Protein AF-A0A533UIZ6-F1 (afdb_monomer_lite)

Radius of gyration: 14.73 Å; chains: 1; bounding box: 28×26×40 Å

Foldseek 3Di:
DPDDDDPDFDADDPDCVVGVVVRVVRCVVCVPPDDPDDDDDDDDPPPDDDPDDDDQFDWDQDPVGIDTDPNVVRVVVD

Structure (mmCIF, N/CA/C/O backbone):
data_AF-A0A533UIZ6-F1
#
_entry.id   AF-A0A533UIZ6-F1
#
loop_
_atom_site.group_PDB
_atom_site.id
_atom_site.type_symbol
_atom_site.label_atom_id
_atom_site.label_alt_id
_atom_site.label_comp_id
_atom_site.label_asym_id
_atom_site.label_entity_id
_atom_site.label_seq_id
_atom_site.pdbx_PDB_ins_code
_atom_site.Cartn_x
_atom_site.Cartn_y
_atom_site.Cartn_z
_atom_site.occupancy
_atom_site.B_iso_or_equiv
_atom_site.auth_seq_id
_atom_site.auth_comp_id
_atom_site.auth_asym_id
_atom_site.auth_atom_id
_atom_site.pdbx_PDB_model_num
ATOM 1 N N . SER A 1 1 ? -5.620 6.450 24.694 1.00 48.78 1 SER A N 1
ATOM 2 C CA . SER A 1 1 ? -5.399 7.455 23.640 1.00 48.78 1 SER A CA 1
ATOM 3 C C . SER A 1 1 ? -5.665 6.755 22.324 1.00 48.78 1 SER A C 1
ATOM 5 O O . SER A 1 1 ? -4.771 6.095 21.819 1.00 48.78 1 SER A O 1
ATOM 7 N N . SER A 1 2 ? -6.927 6.686 21.905 1.00 55.03 2 SER A N 1
ATOM 8 C CA . SER A 1 2 ? -7.421 5.646 20.983 1.00 55.03 2 SER A CA 1
ATOM 9 C C . SER A 1 2 ? -8.253 6.201 19.825 1.00 55.03 2 SER A C 1
ATOM 11 O O . SER A 1 2 ? -9.098 5.483 19.313 1.00 55.03 2 SER A O 1
ATOM 13 N N . ASP A 1 3 ? -8.006 7.446 19.407 1.00 63.59 3 ASP A N 1
ATOM 14 C CA . ASP A 1 3 ? -8.810 8.117 18.368 1.00 63.59 3 ASP A CA 1
ATOM 15 C C . ASP A 1 3 ? -7.973 8.945 17.376 1.00 63.59 3 ASP A C 1
ATOM 17 O O . ASP A 1 3 ? -8.506 9.788 16.657 1.00 63.59 3 ASP A O 1
ATOM 21 N N . GLU A 1 4 ? -6.652 8.745 17.314 1.00 79.69 4 GLU A N 1
ATOM 22 C CA . GLU A 1 4 ? -5.837 9.452 16.322 1.00 79.69 4 GLU A CA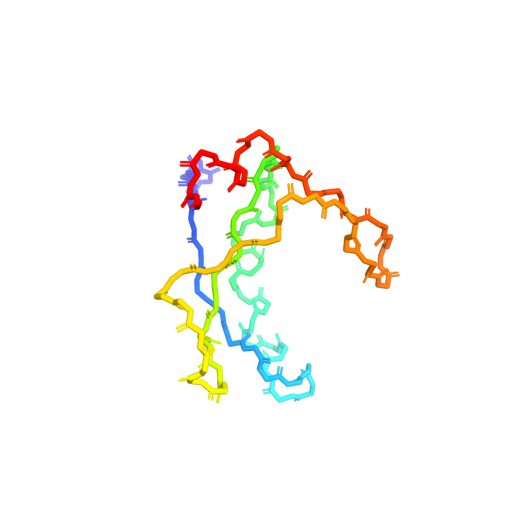 1
ATOM 23 C C . GLU A 1 4 ? -5.830 8.688 14.994 1.00 79.69 4 GLU A C 1
ATOM 25 O O . GLU A 1 4 ? -5.379 7.543 14.907 1.00 79.69 4 GLU A O 1
ATOM 30 N N . LYS A 1 5 ? -6.355 9.328 13.945 1.00 89.81 5 LYS A N 1
ATOM 31 C CA . LYS A 1 5 ? -6.354 8.784 12.586 1.00 89.81 5 LYS A CA 1
ATOM 32 C C . LYS A 1 5 ? -4.935 8.829 12.018 1.00 89.81 5 LYS A C 1
ATOM 34 O O . LYS A 1 5 ? -4.407 9.903 11.743 1.00 89.81 5 LYS A O 1
ATOM 39 N N . ILE A 1 6 ? -4.335 7.661 11.794 1.00 94.50 6 ILE A N 1
ATOM 40 C CA . ILE A 1 6 ? -3.023 7.543 11.146 1.00 94.50 6 ILE A CA 1
ATOM 41 C C . ILE A 1 6 ? -3.235 7.512 9.631 1.00 94.50 6 ILE A C 1
ATOM 43 O O . ILE A 1 6 ? -3.834 6.571 9.115 1.00 94.50 6 ILE A O 1
ATOM 47 N N . PHE A 1 7 ? -2.728 8.522 8.923 1.00 94.56 7 PHE A N 1
ATOM 48 C CA . PHE A 1 7 ? -2.880 8.657 7.467 1.00 94.56 7 PHE A CA 1
ATOM 49 C C . PHE A 1 7 ? -1.890 7.820 6.651 1.00 94.56 7 PHE A C 1
ATOM 51 O O . PHE A 1 7 ? -2.112 7.591 5.466 1.00 94.56 7 PHE A O 1
ATOM 58 N N . GLY A 1 8 ? -0.796 7.367 7.260 1.00 95.81 8 GLY A N 1
ATOM 59 C CA . GLY A 1 8 ? 0.207 6.571 6.571 1.00 95.81 8 GLY A CA 1
ATOM 60 C C . GLY A 1 8 ? 1.222 5.970 7.527 1.00 95.81 8 GLY A C 1
ATOM 61 O O . GLY A 1 8 ? 1.424 6.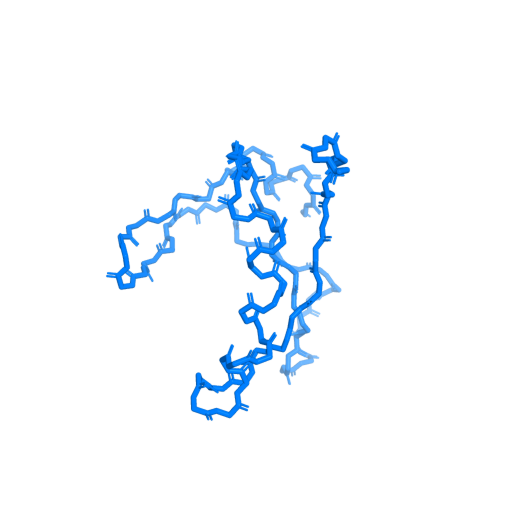456 8.639 1.00 95.81 8 GLY A O 1
ATOM 62 N N . VAL A 1 9 ? 1.866 4.901 7.072 1.00 96.69 9 VAL A N 1
ATOM 63 C CA . VAL A 1 9 ? 2.938 4.216 7.791 1.00 96.69 9 VAL A CA 1
ATOM 64 C C . VAL A 1 9 ? 4.072 3.886 6.830 1.00 96.69 9 VAL A C 1
ATOM 66 O O . VAL A 1 9 ? 3.859 3.733 5.630 1.00 96.69 9 VAL A O 1
ATOM 69 N N . ILE A 1 10 ? 5.283 3.751 7.364 1.00 97.19 10 ILE A N 1
ATOM 70 C CA . ILE A 1 10 ? 6.450 3.279 6.616 1.00 97.19 10 ILE A CA 1
ATOM 71 C C . ILE A 1 10 ? 6.797 1.886 7.138 1.00 97.19 10 ILE A C 1
ATOM 73 O O . ILE A 1 10 ? 6.814 1.659 8.349 1.00 97.19 10 ILE A O 1
ATOM 77 N N . CYS A 1 11 ? 7.064 0.942 6.239 1.00 97.12 11 CYS A N 1
ATOM 78 C CA . CYS A 1 11 ? 7.477 -0.412 6.593 1.00 97.12 11 CYS A CA 1
ATOM 79 C C . CYS A 1 11 ? 8.578 -0.930 5.654 1.00 97.12 11 CYS A C 1
ATOM 81 O O . CYS A 1 11 ? 8.645 -0.523 4.490 1.00 97.12 11 CYS A O 1
ATOM 83 N N . PRO A 1 12 ? 9.443 -1.843 6.128 1.00 97.50 12 PRO A N 1
ATOM 84 C CA . PRO A 1 12 ? 10.376 -2.546 5.256 1.00 97.50 12 PRO A CA 1
ATOM 85 C C . PRO A 1 12 ? 9.638 -3.514 4.313 1.00 97.50 12 PRO A C 1
ATOM 87 O O . PRO A 1 12 ? 8.540 -3.971 4.619 1.00 97.50 12 PRO A O 1
ATOM 90 N N . HIS A 1 13 ? 10.264 -3.847 3.179 1.00 96.44 13 HIS A N 1
ATOM 91 C CA . HIS A 1 13 ? 9.699 -4.743 2.155 1.00 96.44 13 HIS A CA 1
ATOM 92 C C . HIS A 1 13 ? 10.584 -5.964 1.839 1.00 96.44 13 HIS A C 1
ATOM 94 O O . HIS A 1 13 ? 10.399 -6.619 0.815 1.00 96.44 13 HIS A O 1
ATOM 100 N N . ALA A 1 14 ? 11.574 -6.274 2.683 1.00 96.81 14 ALA A N 1
ATOM 101 C CA . ALA A 1 14 ? 12.333 -7.516 2.534 1.00 96.81 14 ALA A CA 1
ATOM 102 C C . ALA A 1 14 ? 11.450 -8.727 2.885 1.00 96.81 14 ALA A C 1
ATOM 104 O O . ALA A 1 14 ? 10.444 -8.585 3.581 1.00 96.81 14 ALA A O 1
ATOM 105 N N . GLY A 1 15 ? 11.839 -9.929 2.449 1.00 96.75 15 GLY A N 1
ATOM 106 C CA . GLY A 1 15 ? 11.062 -11.151 2.696 1.00 96.75 15 GLY A CA 1
ATOM 107 C C . GLY A 1 15 ? 10.638 -11.323 4.164 1.00 96.75 15 GLY A C 1
ATOM 108 O O . GLY A 1 15 ? 11.356 -10.909 5.079 1.00 96.75 15 GLY A O 1
ATOM 109 N N . TYR A 1 16 ? 9.474 -11.942 4.392 1.00 95.00 16 TYR A N 1
ATOM 110 C CA . TYR A 1 16 ? 8.824 -12.000 5.712 1.00 95.00 16 TYR A CA 1
ATOM 111 C C . TYR A 1 16 ? 9.715 -12.536 6.834 1.00 95.00 16 TYR A C 1
ATOM 113 O O . TYR A 1 16 ? 9.679 -11.998 7.936 1.00 95.00 16 TYR A O 1
ATOM 121 N N . MET A 1 17 ? 10.567 -13.525 6.549 1.00 97.69 17 MET A N 1
ATOM 122 C CA . MET A 1 17 ? 11.521 -14.072 7.525 1.00 97.69 17 MET A CA 1
ATOM 123 C C . MET A 1 17 ? 12.501 -13.023 8.072 1.00 97.69 17 MET A C 1
ATOM 125 O O . MET A 1 17 ? 12.968 -13.153 9.197 1.00 97.69 17 MET A O 1
ATOM 129 N N . TYR A 1 18 ? 12.810 -11.990 7.286 1.00 97.50 18 TYR A N 1
ATOM 130 C CA . TYR A 1 18 ? 13.791 -10.967 7.639 1.00 97.50 18 TYR A CA 1
ATOM 131 C C . TYR A 1 18 ? 13.149 -9.710 8.217 1.00 97.50 18 TYR A C 1
ATOM 133 O O . TYR A 1 18 ? 13.687 -9.125 9.151 1.00 97.50 18 TYR A O 1
ATOM 141 N N . SER A 1 19 ? 12.022 -9.267 7.650 1.00 97.81 19 SER A N 1
ATOM 142 C CA . SER A 1 19 ? 11.444 -7.961 7.994 1.00 97.81 19 SER A CA 1
ATOM 143 C C . SER A 1 19 ? 10.010 -8.001 8.510 1.00 97.81 19 SER A C 1
ATOM 145 O O . SER A 1 19 ? 9.523 -6.985 9.005 1.00 97.81 19 SER A O 1
ATOM 147 N N . GLY A 1 20 ? 9.363 -9.171 8.480 1.00 97.50 20 GLY A N 1
ATOM 148 C CA . GLY A 1 20 ? 7.984 -9.365 8.929 1.00 97.50 20 GLY A CA 1
ATOM 149 C C . GLY A 1 20 ? 7.732 -8.841 10.345 1.00 97.50 20 GLY A C 1
ATOM 150 O O . GLY A 1 20 ? 6.878 -7.968 10.487 1.00 97.50 20 GLY A O 1
ATOM 151 N N . PRO A 1 21 ? 8.509 -9.265 11.367 1.00 97.00 21 PRO A N 1
ATOM 152 C CA . PRO A 1 21 ? 8.326 -8.799 12.745 1.00 97.00 21 PRO A CA 1
ATOM 153 C C . PRO A 1 21 ? 8.419 -7.276 12.913 1.00 97.00 21 PRO A C 1
ATOM 155 O O . PRO A 1 21 ? 7.757 -6.696 13.773 1.00 97.00 21 PRO A O 1
ATOM 158 N N . VAL A 1 22 ? 9.230 -6.606 12.086 1.00 97.62 22 VAL A N 1
ATOM 159 C CA . VAL A 1 22 ? 9.357 -5.144 12.109 1.00 97.62 22 VAL A CA 1
ATOM 160 C C . VAL A 1 22 ? 8.163 -4.505 11.401 1.00 97.62 22 VAL A C 1
ATOM 162 O O . VAL A 1 22 ? 7.514 -3.639 11.986 1.00 97.62 22 VAL A O 1
ATOM 165 N N . ALA A 1 23 ? 7.830 -4.967 10.191 1.00 97.69 23 ALA A N 1
ATOM 166 C CA . ALA A 1 23 ? 6.709 -4.467 9.395 1.00 97.69 23 ALA A CA 1
ATOM 167 C C . ALA A 1 23 ? 5.361 -4.581 10.125 1.00 97.69 23 ALA A C 1
ATOM 169 O O . ALA A 1 23 ? 4.517 -3.694 9.998 1.00 97.69 23 ALA A O 1
ATOM 170 N N . THR A 1 24 ? 5.169 -5.617 10.948 1.00 96.94 24 THR A N 1
ATOM 171 C CA . THR A 1 24 ? 3.939 -5.798 11.731 1.00 96.94 24 THR A CA 1
ATOM 172 C C . THR A 1 24 ? 3.656 -4.671 12.716 1.00 96.94 24 THR A C 1
ATOM 174 O O . THR A 1 24 ? 2.488 -4.434 12.994 1.00 96.94 24 THR A O 1
ATOM 177 N N . ASN A 1 25 ? 4.656 -3.926 13.202 1.00 96.88 25 ASN A N 1
ATOM 178 C CA . ASN A 1 25 ? 4.393 -2.767 14.069 1.00 96.88 25 ASN A CA 1
ATOM 179 C C . ASN A 1 25 ? 3.620 -1.670 13.319 1.00 96.88 25 ASN A C 1
ATOM 181 O O . ASN A 1 25 ? 2.664 -1.109 13.854 1.00 96.88 25 ASN A O 1
ATOM 185 N N . SER A 1 26 ? 3.998 -1.414 12.062 1.00 96.62 26 SER A N 1
ATOM 186 C CA . SER A 1 26 ? 3.336 -0.444 11.185 1.00 96.62 26 SER A CA 1
ATOM 187 C C . SER A 1 26 ? 1.922 -0.886 10.811 1.00 96.62 26 SER A C 1
ATOM 189 O O . SER A 1 26 ? 0.998 -0.086 10.858 1.00 96.62 26 SER A O 1
ATOM 191 N N . PHE A 1 27 ? 1.719 -2.164 10.481 1.00 95.88 27 PHE A N 1
ATOM 192 C CA . PHE A 1 27 ? 0.375 -2.665 10.172 1.00 95.88 27 PHE A CA 1
ATOM 193 C C . PHE A 1 27 ? -0.522 -2.748 11.413 1.00 95.88 27 PHE A C 1
ATOM 195 O O . PHE A 1 27 ? -1.717 -2.478 11.324 1.00 95.88 27 PHE A O 1
ATOM 202 N N . TYR A 1 28 ? 0.038 -3.074 12.581 1.00 96.25 28 TYR A N 1
ATOM 203 C CA . TYR A 1 28 ? -0.716 -3.132 13.831 1.00 96.25 28 TYR A CA 1
ATOM 204 C C . TYR A 1 28 ? -1.257 -1.758 14.234 1.00 96.25 28 TYR A C 1
ATOM 206 O O . TYR A 1 28 ? -2.418 -1.666 14.635 1.00 96.25 28 TYR A O 1
ATOM 214 N N . SER A 1 29 ? -0.469 -0.688 14.069 1.00 95.00 29 SER A N 1
ATOM 215 C CA . SER A 1 29 ? -0.906 0.670 14.424 1.00 95.00 29 SER A CA 1
ATOM 216 C C . SER A 1 29 ? -2.125 1.139 13.623 1.00 95.00 29 SER A C 1
ATOM 218 O O . SER A 1 29 ? -2.921 1.920 14.135 1.00 95.00 29 SER A O 1
ATOM 220 N N . ILE A 1 30 ? -2.320 0.619 12.407 1.00 94.94 30 ILE A N 1
ATOM 221 C CA . ILE A 1 30 ? -3.470 0.930 11.545 1.00 94.94 30 ILE A CA 1
ATOM 222 C C . ILE A 1 30 ? -4.523 -0.184 11.489 1.00 94.94 30 ILE A C 1
ATOM 224 O O . ILE A 1 30 ? -5.493 -0.060 10.752 1.00 94.94 30 ILE A O 1
ATOM 228 N N . SER A 1 31 ? -4.368 -1.263 12.260 1.00 94.69 31 SER A N 1
ATOM 229 C CA . SER A 1 31 ? -5.185 -2.483 12.125 1.00 94.69 31 SER A CA 1
ATOM 230 C C . SER A 1 31 ? -6.677 -2.303 12.425 1.00 94.69 31 SER A C 1
ATOM 232 O O . SER A 1 31 ? -7.500 -3.075 11.937 1.00 94.69 31 SER A O 1
ATOM 234 N N . SER A 1 32 ? -7.041 -1.290 13.216 1.00 94.62 32 SER A N 1
ATOM 235 C CA . SER A 1 32 ? -8.436 -0.937 13.499 1.00 94.62 32 SER A CA 1
ATOM 236 C C . SER A 1 32 ? -9.061 -0.032 12.432 1.00 94.62 32 SER A C 1
ATOM 238 O O . SER A 1 32 ? -10.283 0.135 12.417 1.00 94.62 32 SER A O 1
ATOM 240 N N . GLN A 1 33 ? -8.250 0.555 11.547 1.00 93.38 33 GLN A N 1
ATOM 241 C CA . GLN A 1 33 ? -8.730 1.417 10.475 1.00 93.38 33 GLN A CA 1
ATOM 242 C C . GLN A 1 33 ? -9.250 0.587 9.300 1.00 93.38 33 GLN A C 1
ATOM 244 O O . GLN A 1 33 ? -8.768 -0.506 9.016 1.00 93.38 33 GLN A O 1
ATOM 249 N N . LYS A 1 34 ? -10.245 1.133 8.598 1.00 93.75 34 LYS A N 1
ATOM 250 C CA . LYS A 1 34 ? -10.863 0.521 7.415 1.00 93.75 34 LYS A CA 1
ATOM 251 C C . LYS A 1 34 ? -10.847 1.523 6.258 1.00 93.75 34 LYS A C 1
ATOM 253 O O . LYS A 1 34 ? -11.879 2.130 5.985 1.00 93.75 34 LYS A O 1
ATOM 258 N N . PRO A 1 35 ? -9.672 1.796 5.665 1.00 94.25 35 PRO A N 1
ATOM 259 C CA . PRO A 1 35 ? -9.590 2.695 4.523 1.00 94.25 35 PRO A CA 1
ATOM 260 C C . PRO A 1 35 ? -10.313 2.088 3.316 1.00 94.25 35 PRO A C 1
ATOM 262 O O . PRO A 1 35 ? -10.213 0.887 3.076 1.00 94.25 35 PRO A O 1
ATOM 265 N N . GLU A 1 36 ? -11.014 2.925 2.556 1.00 94.44 36 GLU A N 1
ATOM 266 C CA . GLU A 1 36 ? -11.622 2.538 1.272 1.00 94.44 36 GLU A CA 1
ATOM 267 C C . GLU A 1 36 ? -10.578 2.506 0.146 1.00 94.44 36 GLU A C 1
ATOM 269 O O . GLU A 1 36 ? -10.662 1.680 -0.755 1.00 94.44 36 GLU A O 1
ATOM 274 N N . LEU A 1 37 ? -9.552 3.358 0.249 1.00 94.69 37 LEU A N 1
ATOM 275 C CA . LEU A 1 37 ? -8.447 3.474 -0.697 1.00 94.69 37 LEU A CA 1
ATOM 276 C C . LEU A 1 37 ? -7.109 3.437 0.048 1.00 94.69 37 LEU A C 1
ATOM 278 O O . LEU A 1 37 ? -6.921 4.130 1.052 1.00 94.69 37 LEU A O 1
ATOM 282 N N . VAL A 1 38 ? -6.157 2.659 -0.470 1.00 95.81 38 VAL A N 1
ATOM 283 C CA . VAL A 1 38 ? -4.778 2.597 0.029 1.00 95.81 38 VAL A CA 1
ATOM 284 C C . VAL A 1 38 ? -3.813 2.827 -1.126 1.00 95.81 38 VAL A C 1
ATOM 286 O O . VAL A 1 38 ? -3.865 2.127 -2.134 1.00 95.81 38 VAL A O 1
ATOM 289 N N . ILE A 1 39 ? -2.887 3.771 -0.952 1.00 95.31 39 ILE A N 1
ATOM 290 C CA . ILE A 1 39 ? -1.806 4.031 -1.906 1.00 95.31 39 ILE A CA 1
ATOM 291 C C . ILE A 1 39 ? -0.526 3.386 -1.369 1.00 95.31 39 ILE A C 1
ATOM 293 O O . ILE A 1 39 ? -0.067 3.720 -0.276 1.00 95.31 39 ILE A O 1
ATOM 297 N N . ILE A 1 40 ? 0.066 2.469 -2.139 1.00 94.94 40 ILE A N 1
ATOM 298 C CA . ILE A 1 40 ? 1.338 1.819 -1.799 1.00 94.94 40 ILE A CA 1
ATOM 299 C C . ILE A 1 40 ? 2.435 2.376 -2.704 1.00 94.94 40 ILE A C 1
ATOM 301 O O . ILE A 1 40 ? 2.428 2.159 -3.912 1.00 94.94 40 ILE A O 1
ATOM 305 N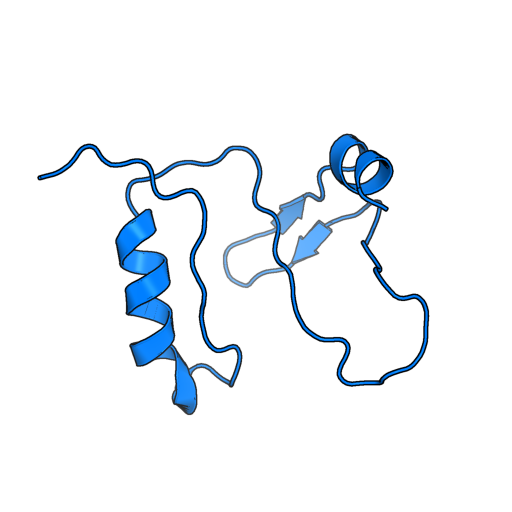 N . THR A 1 41 ? 3.410 3.064 -2.113 1.00 93.75 41 THR A N 1
ATOM 306 C CA . THR A 1 41 ? 4.554 3.629 -2.840 1.00 93.75 41 THR A CA 1
ATOM 307 C C . THR A 1 41 ? 5.839 2.886 -2.504 1.00 93.75 41 THR A C 1
ATOM 309 O O . THR A 1 41 ? 6.139 2.659 -1.331 1.00 93.75 41 THR A O 1
ATOM 312 N N . GLY A 1 42 ? 6.641 2.560 -3.517 1.00 92.50 42 GLY A N 1
ATOM 313 C CA . GLY A 1 42 ? 7.929 1.894 -3.346 1.00 92.50 42 GLY A CA 1
ATOM 314 C C . GLY A 1 42 ? 8.969 2.368 -4.361 1.00 92.50 42 GLY A C 1
ATOM 315 O O . GLY A 1 42 ? 8.616 2.963 -5.380 1.00 92.50 42 GLY A O 1
ATOM 316 N N . PRO A 1 43 ? 10.262 2.135 -4.093 1.00 91.44 43 PRO A N 1
ATOM 317 C CA . PRO A 1 43 ? 11.322 2.529 -5.007 1.00 91.44 43 PRO A CA 1
ATOM 318 C C . PRO A 1 43 ? 11.304 1.683 -6.285 1.00 91.44 43 PRO A C 1
ATOM 320 O O . PRO A 1 43 ? 11.066 0.474 -6.253 1.00 91.44 43 PRO A O 1
ATOM 323 N N . ASN A 1 44 ? 11.662 2.305 -7.407 1.00 90.31 44 ASN A N 1
ATOM 324 C CA . ASN A 1 44 ? 11.983 1.581 -8.630 1.00 90.31 44 ASN A CA 1
ATOM 325 C C . ASN A 1 44 ? 13.410 1.012 -8.538 1.00 90.31 44 ASN A C 1
ATOM 327 O O . ASN A 1 44 ? 14.392 1.718 -8.781 1.00 90.31 44 ASN A O 1
ATOM 331 N N . HIS A 1 45 ? 13.527 -0.276 -8.209 1.00 89.69 45 HIS A N 1
ATOM 332 C CA . HIS A 1 45 ? 14.822 -0.963 -8.088 1.00 89.69 45 HIS A CA 1
ATOM 333 C C . HIS A 1 45 ? 15.565 -1.138 -9.420 1.00 89.69 45 HIS A C 1
ATOM 335 O O . HIS A 1 45 ? 16.775 -1.349 -9.418 1.00 89.69 45 HIS A O 1
ATOM 341 N N . TRP A 1 46 ? 14.872 -1.004 -10.553 1.00 87.12 46 TRP A N 1
ATOM 342 C CA . TRP A 1 46 ? 15.456 -1.165 -11.887 1.00 87.12 46 TRP A CA 1
ATOM 343 C C . TRP A 1 46 ? 16.000 0.145 -12.459 1.00 87.12 46 TRP A C 1
ATOM 345 O O . TRP A 1 46 ? 16.770 0.108 -13.413 1.00 87.12 46 TRP A O 1
ATOM 355 N N . ARG A 1 47 ? 15.618 1.300 -11.889 1.00 77.31 47 ARG A N 1
ATOM 356 C CA . ARG A 1 47 ? 15.994 2.654 -12.356 1.00 77.31 47 ARG A CA 1
ATOM 357 C C . ARG A 1 47 ? 15.694 2.929 -13.839 1.00 77.31 47 ARG A C 1
ATOM 359 O O . ARG A 1 47 ? 16.272 3.837 -14.427 1.00 77.31 47 ARG A O 1
ATOM 366 N N . ILE A 1 48 ? 14.796 2.157 -14.439 1.00 78.06 48 ILE A N 1
ATOM 367 C CA . ILE A 1 48 ? 14.351 2.300 -15.827 1.00 78.06 48 ILE A CA 1
ATOM 368 C C . ILE A 1 48 ? 12.901 2.777 -15.801 1.00 78.06 48 ILE A C 1
ATOM 370 O O . ILE A 1 48 ? 12.095 2.231 -15.048 1.00 78.06 48 ILE A O 1
ATOM 374 N N . GLY A 1 49 ? 12.567 3.764 -16.633 1.00 75.19 49 GLY A N 1
ATOM 375 C CA . GLY A 1 49 ? 11.199 4.260 -16.796 1.00 75.19 49 GLY A CA 1
ATOM 376 C C . GLY A 1 49 ? 10.986 5.682 -16.276 1.00 75.19 49 GLY A C 1
ATOM 377 O O . GLY A 1 49 ? 11.927 6.465 -16.164 1.00 75.19 49 GLY A O 1
ATOM 378 N N . CYS A 1 50 ? 9.724 6.023 -16.021 1.00 77.31 50 CYS A N 1
ATOM 379 C CA . CYS A 1 50 ? 9.277 7.339 -15.566 1.00 77.31 50 CYS A CA 1
ATOM 380 C C . CYS A 1 50 ? 9.540 7.581 -14.067 1.00 77.31 50 CYS A C 1
ATOM 382 O O . CYS A 1 50 ? 9.772 6.650 -13.297 1.00 77.31 50 CYS A O 1
ATOM 384 N N . ASN A 1 51 ? 9.482 8.855 -13.653 1.00 80.06 51 ASN A N 1
ATOM 385 C CA . ASN A 1 51 ? 9.693 9.271 -12.258 1.00 80.06 51 ASN A CA 1
ATOM 386 C C . ASN A 1 51 ? 8.650 8.680 -11.294 1.00 80.06 51 ASN A C 1
ATOM 388 O O . ASN A 1 51 ? 8.978 8.363 -10.154 1.00 80.06 51 ASN A O 1
ATOM 392 N N . VAL A 1 52 ? 7.407 8.536 -11.759 1.00 84.88 52 VAL A N 1
ATOM 393 C CA . VAL A 1 52 ? 6.295 7.893 -11.049 1.00 84.88 52 VAL A CA 1
ATOM 394 C C . VAL A 1 52 ? 5.581 6.994 -12.048 1.00 84.88 52 VAL A C 1
ATOM 396 O O . VAL A 1 52 ? 5.303 7.423 -13.170 1.00 84.88 52 VAL A O 1
ATOM 399 N N . ALA A 1 53 ? 5.303 5.757 -11.649 1.00 87.94 53 ALA A N 1
ATOM 400 C CA . ALA A 1 53 ? 4.530 4.804 -12.429 1.00 87.94 53 ALA A CA 1
ATOM 401 C C . ALA A 1 53 ? 3.427 4.226 -11.545 1.00 87.94 53 ALA A C 1
ATOM 403 O O . ALA A 1 53 ? 3.709 3.775 -10.433 1.00 87.94 53 ALA A O 1
ATOM 404 N N . ALA A 1 54 ? 2.201 4.212 -12.056 1.00 91.81 54 ALA A N 1
ATOM 405 C CA . ALA A 1 54 ? 1.078 3.518 -11.447 1.00 91.81 54 ALA A CA 1
ATOM 406 C C . ALA A 1 54 ? 0.457 2.554 -12.463 1.00 91.81 54 ALA A C 1
ATOM 408 O O . ALA A 1 54 ? 0.400 2.832 -13.662 1.00 91.81 54 ALA A O 1
ATOM 409 N N . MET A 1 55 ? -0.006 1.403 -11.983 1.00 91.81 55 MET A N 1
ATOM 410 C CA . MET A 1 55 ? -0.850 0.522 -12.783 1.00 91.81 55 MET A CA 1
ATOM 411 C C . MET A 1 55 ? -2.251 1.136 -12.811 1.00 91.81 55 MET A C 1
ATOM 413 O O . MET A 1 55 ? -2.813 1.389 -11.751 1.00 91.81 55 MET A O 1
ATOM 417 N N . LYS A 1 56 ? -2.769 1.428 -14.009 1.00 93.44 56 LYS A N 1
ATOM 418 C CA . LYS A 1 56 ? -4.015 2.198 -14.178 1.00 93.44 56 LYS A CA 1
ATOM 419 C C . LYS A 1 56 ? -5.274 1.353 -14.059 1.00 93.44 56 LYS A C 1
ATOM 421 O O . LYS A 1 56 ? -6.312 1.882 -13.718 1.00 93.44 56 LYS A O 1
ATOM 426 N N . GLU A 1 57 ? -5.177 0.057 -14.318 1.00 95.19 57 GLU A N 1
ATOM 427 C CA . GLU A 1 57 ? -6.308 -0.867 -14.312 1.00 95.19 57 GLU A CA 1
ATOM 428 C C . GLU A 1 57 ? -5.835 -2.270 -13.931 1.00 95.19 57 GLU A C 1
ATOM 430 O O . GLU A 1 57 ? -4.667 -2.609 -14.132 1.00 95.19 57 GLU A O 1
ATOM 435 N N . GLY A 1 58 ? -6.745 -3.097 -13.413 1.00 95.62 58 GLY A N 1
ATOM 436 C CA . GLY A 1 58 ? -6.513 -4.514 -13.139 1.00 95.62 58 GLY A CA 1
ATOM 437 C C . GLY A 1 58 ? -6.607 -4.891 -11.661 1.00 95.62 58 GLY A C 1
ATOM 438 O O . GLY A 1 58 ? -7.179 -4.171 -10.845 1.00 95.62 58 GLY A O 1
ATOM 439 N N . ILE A 1 59 ? -6.077 -6.073 -11.337 1.00 97.12 59 ILE A N 1
ATOM 440 C CA . ILE A 1 59 ? -6.259 -6.733 -10.040 1.00 97.12 59 ILE A CA 1
ATOM 441 C C . ILE A 1 59 ? -4.914 -7.235 -9.519 1.00 97.12 59 ILE A C 1
ATOM 443 O O . ILE A 1 59 ? -4.183 -7.948 -10.212 1.00 97.12 59 ILE A O 1
ATOM 447 N N . TRP A 1 60 ? -4.618 -6.921 -8.262 1.00 96.31 60 TRP A N 1
ATOM 448 C CA . TRP A 1 60 ? -3.520 -7.510 -7.509 1.00 96.31 60 TRP A CA 1
ATOM 449 C C . TRP A 1 60 ? -3.972 -8.819 -6.874 1.00 96.31 60 TRP A C 1
ATOM 451 O O . TRP A 1 60 ? -4.851 -8.848 -6.015 1.00 96.31 60 TRP A O 1
ATOM 461 N N . LYS A 1 61 ? -3.340 -9.923 -7.270 1.00 97.81 61 LYS A N 1
ATOM 462 C CA . LYS A 1 61 ? -3.567 -11.225 -6.637 1.00 97.81 61 LYS A CA 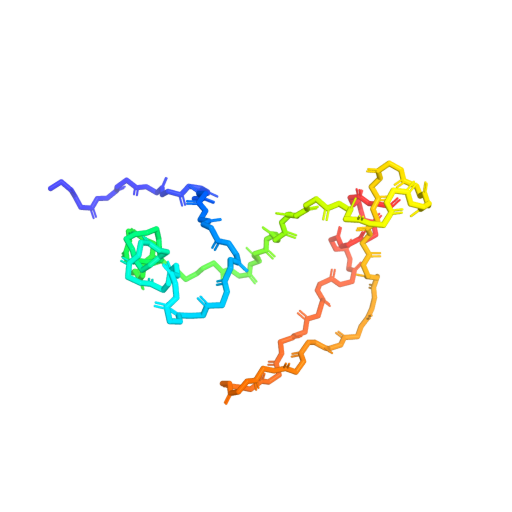1
ATOM 463 C C . LYS A 1 61 ? -2.704 -11.347 -5.392 1.00 97.81 61 LYS A C 1
ATOM 465 O O . LYS A 1 61 ? -1.482 -11.239 -5.471 1.00 97.81 61 LYS A O 1
ATOM 470 N N . THR A 1 62 ? -3.329 -11.624 -4.256 1.00 96.19 62 THR A N 1
ATOM 471 C CA . THR A 1 62 ? -2.641 -11.864 -2.985 1.00 96.19 62 THR A CA 1
ATOM 472 C C . THR A 1 62 ? -3.043 -13.226 -2.412 1.00 96.19 62 THR A C 1
ATOM 474 O O . THR A 1 62 ? -4.095 -13.760 -2.773 1.00 96.19 62 THR A O 1
ATOM 477 N N . PRO A 1 63 ? -2.265 -13.795 -1.474 1.00 96.62 63 PRO A N 1
ATOM 478 C CA . PRO A 1 63 ? -2.678 -15.003 -0.758 1.00 96.62 63 PRO A CA 1
ATOM 479 C C . PRO A 1 63 ? -3.993 -14.857 0.024 1.00 96.62 63 PRO A C 1
ATOM 481 O O . PRO A 1 63 ? -4.605 -15.864 0.365 1.00 96.62 63 PRO A O 1
ATOM 484 N N . LEU A 1 64 ? -4.417 -13.625 0.324 1.00 95.88 64 LEU A N 1
ATOM 485 C CA . LEU A 1 64 ? -5.645 -13.324 1.063 1.00 95.88 64 LEU A CA 1
ATOM 486 C C . LEU A 1 64 ? -6.838 -13.021 0.145 1.00 95.88 64 LEU A C 1
ATOM 488 O O . LEU A 1 64 ? -7.938 -12.793 0.640 1.00 95.88 64 LEU A O 1
ATOM 492 N N . GLY A 1 65 ? -6.629 -13.023 -1.173 1.00 97.50 65 GLY A N 1
ATOM 493 C CA . GLY A 1 65 ? -7.644 -12.685 -2.162 1.00 97.50 65 GLY A CA 1
ATOM 494 C C . GLY A 1 65 ? -7.161 -11.663 -3.183 1.00 97.50 65 GLY A C 1
ATOM 495 O O . GLY A 1 65 ? -5.996 -11.257 -3.213 1.00 97.50 65 GLY A O 1
ATOM 496 N N . GLU A 1 66 ? -8.083 -11.276 -4.047 1.00 98.12 66 GLU A N 1
ATOM 497 C CA . GLU A 1 66 ? -7.876 -10.281 -5.090 1.00 98.12 66 GLU A CA 1
ATOM 498 C C . GLU A 1 66 ? -8.148 -8.869 -4.551 1.00 98.12 66 GLU A C 1
ATOM 500 O O . GLU A 1 66 ? -9.064 -8.672 -3.754 1.00 98.12 66 GLU A O 1
ATOM 505 N N . VAL A 1 67 ? -7.325 -7.900 -4.958 1.00 96.50 67 VAL A N 1
ATOM 506 C CA . VAL A 1 67 ? -7.461 -6.478 -4.614 1.00 96.50 67 VAL A CA 1
ATOM 507 C C . VAL A 1 67 ? -7.537 -5.677 -5.907 1.00 96.50 67 VAL A C 1
ATOM 509 O O . VAL A 1 67 ? -6.616 -5.724 -6.723 1.00 96.50 67 VAL A O 1
ATOM 512 N N . GLU A 1 68 ? -8.639 -4.967 -6.107 1.00 97.06 68 GLU A N 1
ATOM 513 C CA . GLU A 1 68 ? -8.866 -4.155 -7.302 1.00 97.06 68 GLU A CA 1
ATOM 514 C C . GLU A 1 68 ? -8.062 -2.853 -7.251 1.00 97.06 68 GLU A C 1
ATOM 516 O O . GLU A 1 68 ? -7.840 -2.273 -6.186 1.00 97.06 68 GLU A O 1
ATOM 521 N N . ILE A 1 69 ? -7.612 -2.397 -8.419 1.00 97.06 69 ILE A N 1
ATOM 522 C CA . ILE A 1 69 ? -7.035 -1.064 -8.574 1.00 97.06 69 ILE A CA 1
ATOM 523 C C . ILE A 1 69 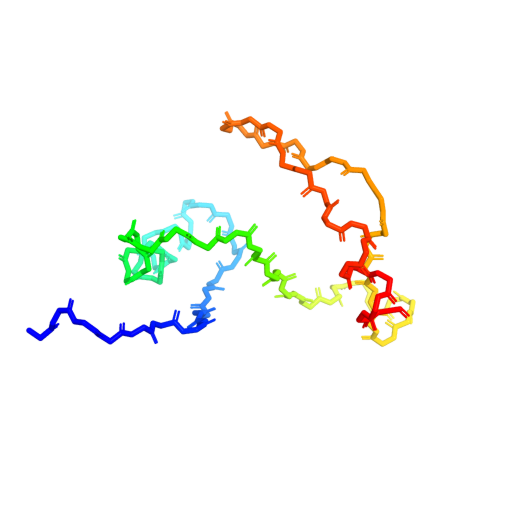? -8.169 -0.059 -8.739 1.00 97.06 69 ILE A C 1
ATOM 525 O O . ILE A 1 69 ? -8.993 -0.191 -9.646 1.00 97.06 69 ILE A O 1
ATOM 529 N N . ASP A 1 70 ? -8.146 0.992 -7.922 1.00 96.88 70 ASP A N 1
ATOM 530 C CA . ASP A 1 70 ? -8.957 2.183 -8.152 1.00 96.88 70 ASP A CA 1
ATOM 531 C C . ASP A 1 70 ? -8.438 2.914 -9.399 1.00 96.88 70 ASP A C 1
ATOM 533 O O . ASP A 1 70 ? -7.434 3.630 -9.364 1.00 96.88 70 ASP A O 1
ATOM 537 N N . THR A 1 71 ? -9.099 2.658 -10.527 1.00 96.62 71 THR A N 1
ATOM 538 C CA . THR A 1 71 ? -8.695 3.159 -11.846 1.00 96.62 71 THR A CA 1
ATOM 539 C C . THR A 1 71 ? -8.836 4.675 -11.940 1.00 96.62 71 THR A C 1
ATOM 541 O O . THR A 1 71 ? -7.977 5.336 -12.525 1.00 96.62 71 THR A O 1
ATOM 544 N N . GLU A 1 72 ? -9.890 5.237 -11.345 1.00 95.94 72 GLU A N 1
ATOM 545 C CA . GLU A 1 72 ? -10.129 6.680 -11.359 1.00 95.94 72 GLU A CA 1
ATOM 546 C C . GLU A 1 72 ? -9.020 7.400 -10.588 1.00 95.94 72 GLU A C 1
ATOM 548 O O . GLU A 1 72 ? -8.366 8.291 -11.136 1.00 95.94 72 GLU A O 1
ATOM 553 N N . CYS A 1 73 ? -8.717 6.937 -9.371 1.00 95.56 73 CYS A N 1
ATOM 554 C CA . CYS A 1 73 ? -7.637 7.502 -8.569 1.00 95.56 73 CYS A CA 1
ATOM 555 C C . CYS A 1 73 ? -6.262 7.303 -9.227 1.00 95.56 73 CYS A C 1
ATOM 557 O O . CYS A 1 73 ? -5.454 8.232 -9.270 1.00 95.56 73 CYS A O 1
ATOM 559 N N . ALA A 1 74 ? -5.983 6.118 -9.783 1.00 94.56 74 ALA A N 1
ATOM 560 C CA . ALA A 1 74 ? -4.702 5.823 -10.424 1.00 94.56 74 ALA A CA 1
ATOM 561 C C . ALA A 1 74 ? -4.411 6.737 -11.627 1.00 94.56 74 ALA A C 1
ATOM 563 O O . ALA A 1 74 ? -3.254 7.100 -11.847 1.00 94.56 74 ALA A O 1
ATOM 564 N N . ILE A 1 75 ? -5.441 7.116 -12.393 1.00 93.88 75 ILE A N 1
ATOM 565 C CA . ILE A 1 75 ? -5.326 8.071 -13.504 1.00 93.88 75 ILE A CA 1
ATOM 566 C C . ILE A 1 75 ? -5.120 9.500 -12.989 1.00 93.88 75 ILE A C 1
ATOM 568 O O . ILE A 1 75 ? -4.354 10.252 -13.587 1.00 93.88 75 ILE A O 1
ATOM 572 N N . GLU A 1 76 ? -5.777 9.886 -11.894 1.00 93.56 76 GLU A N 1
ATOM 573 C CA . GLU A 1 76 ? -5.642 11.229 -11.315 1.00 93.56 76 GLU A CA 1
ATOM 574 C C . GLU A 1 76 ? -4.213 11.503 -10.813 1.00 93.56 76 GLU A C 1
ATOM 576 O O . GLU A 1 76 ? -3.694 12.608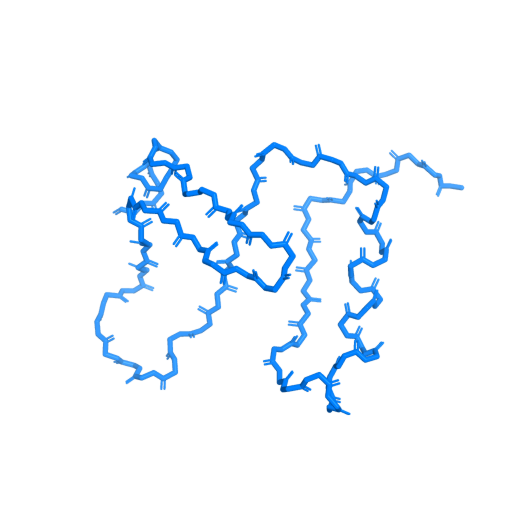 -10.976 1.00 93.56 76 GLU A O 1
ATOM 581 N N . ILE A 1 77 ? -3.555 10.492 -10.236 1.00 88.69 77 ILE A N 1
ATOM 582 C CA . ILE A 1 77 ? -2.222 10.637 -9.631 1.00 88.69 77 ILE A CA 1
ATOM 583 C C . ILE A 1 77 ? -1.044 10.351 -10.584 1.00 88.69 77 ILE A C 1
ATOM 585 O O . ILE A 1 77 ? 0.105 10.590 -10.192 1.00 88.69 77 ILE A O 1
ATOM 589 N N . ASN A 1 78 ? -1.279 9.815 -11.794 1.00 82.50 78 ASN A N 1
ATOM 590 C CA . ASN A 1 78 ? -0.223 9.406 -12.741 1.00 82.50 78 ASN A CA 1
ATOM 591 C C . ASN A 1 78 ? -0.556 9.586 -14.231 1.00 82.50 78 ASN A C 1
ATOM 593 O O . ASN A 1 78 ? 0.252 10.250 -14.914 1.00 82.50 78 ASN A O 1
#

Sequence (78 aa):
SSDEKIFGVICPHAGYMYSGPVATNSFYSISSQKPELVIITGPNHWRIGCNVAAMKEGIWKTPLGEVEIDTECAIEIN

Secondary structure (DSSP, 8-state):
-------------S-HHHHHHHHHHHHHHTTT---S--------TT--S-SS----S-EEEETTEEEE--HHHHHHH-

pLDDT: mean 91.98, std 9.09, range [48.78, 98.12]